Protein AF-A0A969N814-F1 (afdb_monomer_lite)

pLDDT: mean 78.93, std 17.41, range [34.75, 98.0]

Sequence (146 aa):
MHWKASAKRDQLLTRELERQEAQRYAICFENIWIPLGIAAPEDTVAHRQRLEQAIEVCAGLAQHLIRLGHPVALVTLSGRTSYGSGLQHLDRIWHQLARLSFVGDPQAEPLQHPPTWSLAPTETCIVLGHPVPLSMPARVVARIPF

Secondary structure (DSSP, 8-state):
--HHHHHHHHHHHHHHHHHHS---EEEEE--BSS-TTS-S-S-HHHHHHHHHHHHHHHHHHHHHHHHTT--EEEEETTEEPPPB-HHHHHHHHHHHHHTPPPBT-TTSPPPSS-------TT-EEEEES-SS----SSEEEEEE--

Structure (mmCIF, N/CA/C/O backbone):
data_AF-A0A969N814-F1
#
_entry.id   AF-A0A969N814-F1
#
loop_
_atom_site.group_PDB
_atom_site.id
_atom_site.type_symbol
_atom_site.label_atom_id
_atom_site.label_alt_id
_atom_site.label_comp_id
_atom_site.label_asym_id
_atom_site.label_entity_id
_atom_site.label_seq_id
_atom_site.pdbx_PDB_ins_code
_atom_site.Cartn_x
_atom_site.Cartn_y
_atom_site.Cartn_z
_atom_site.occupancy
_atom_site.B_iso_or_equiv
_atom_site.auth_seq_id
_atom_site.auth_comp_id
_atom_site.auth_asym_id
_atom_site.auth_atom_id
_atom_site.pdbx_PDB_model_num
ATOM 1 N N . MET A 1 1 ? -20.485 31.774 36.652 1.00 45.59 1 MET A N 1
ATOM 2 C CA . MET A 1 1 ? -19.183 31.476 36.004 1.00 45.59 1 MET A CA 1
ATOM 3 C C . MET A 1 1 ? -19.068 29.966 35.737 1.00 45.59 1 MET A C 1
ATOM 5 O O . MET A 1 1 ? -18.314 29.290 36.418 1.00 45.59 1 MET A O 1
ATOM 9 N N . HIS A 1 2 ? -19.831 29.417 34.780 1.00 49.88 2 HIS A N 1
ATOM 10 C CA . HIS A 1 2 ? -19.879 27.962 34.505 1.00 49.88 2 HIS A CA 1
ATOM 11 C C . HIS A 1 2 ? -19.259 27.543 33.156 1.00 49.88 2 HIS A C 1
ATOM 13 O O . HIS A 1 2 ? -19.265 26.367 32.814 1.00 49.88 2 HIS A O 1
ATOM 19 N N . TRP A 1 3 ? -18.658 28.472 32.408 1.00 34.75 3 TRP A N 1
ATOM 20 C CA . TRP A 1 3 ? -18.084 28.193 31.085 1.00 34.75 3 TRP A CA 1
ATOM 21 C C . TRP A 1 3 ? -16.735 27.445 31.134 1.00 34.75 3 TRP A C 1
ATOM 23 O O . TRP A 1 3 ? -16.410 26.686 30.225 1.00 34.75 3 TRP A O 1
ATOM 33 N N . LYS A 1 4 ? -15.965 27.580 32.224 1.00 45.84 4 LYS A N 1
ATOM 34 C CA . LYS A 1 4 ? -14.650 26.921 32.381 1.00 45.84 4 LYS A CA 1
ATOM 35 C C . LYS A 1 4 ? -14.731 25.406 32.613 1.00 45.84 4 LYS A C 1
ATOM 37 O O . LYS A 1 4 ? -13.755 24.706 32.356 1.00 45.84 4 LYS A O 1
ATOM 42 N N . ALA A 1 5 ? -15.867 24.902 33.099 1.00 51.75 5 ALA A N 1
ATOM 43 C CA . ALA A 1 5 ? -16.049 23.478 33.384 1.00 51.75 5 ALA A CA 1
ATOM 44 C C . ALA A 1 5 ? -16.511 22.684 32.148 1.00 51.75 5 ALA A C 1
ATOM 46 O O . ALA A 1 5 ? -16.032 21.569 31.945 1.00 51.75 5 ALA A O 1
ATOM 47 N N . SER A 1 6 ? -17.367 23.265 31.295 1.00 47.66 6 SER A N 1
ATOM 48 C CA . SER A 1 6 ? -17.808 22.620 30.046 1.00 47.66 6 SER A CA 1
ATOM 49 C C . SER A 1 6 ? -16.672 22.483 29.030 1.00 47.66 6 SER A C 1
ATOM 51 O O . SER A 1 6 ? -16.502 21.408 28.469 1.00 47.66 6 SER A O 1
ATOM 53 N N . ALA A 1 7 ? -15.810 23.497 28.885 1.00 51.91 7 ALA A N 1
ATOM 54 C CA . ALA A 1 7 ? -14.705 23.467 27.917 1.00 51.91 7 ALA A CA 1
ATOM 55 C C . ALA A 1 7 ? -13.675 22.347 28.182 1.00 51.91 7 ALA A C 1
ATOM 57 O O . ALA A 1 7 ? -13.140 21.749 27.251 1.00 51.91 7 ALA A O 1
ATOM 58 N N . LYS A 1 8 ? -13.411 22.023 29.458 1.00 49.78 8 LYS A N 1
ATOM 59 C CA . LYS A 1 8 ? -12.512 20.915 29.831 1.00 49.78 8 LYS A CA 1
ATOM 60 C C . LYS A 1 8 ? -13.132 19.542 29.565 1.00 49.78 8 LYS A C 1
ATOM 62 O O . LYS A 1 8 ? -12.404 18.591 29.297 1.00 49.78 8 LYS A O 1
ATOM 67 N N . ARG A 1 9 ? -14.460 19.436 29.669 1.00 47.72 9 ARG A N 1
ATOM 68 C CA . ARG A 1 9 ? -15.206 18.195 29.437 1.00 47.72 9 ARG A CA 1
ATOM 69 C C . ARG A 1 9 ? -15.357 17.919 27.940 1.00 47.72 9 ARG A C 1
ATOM 71 O O . ARG A 1 9 ? -15.148 16.782 27.535 1.00 47.72 9 ARG A O 1
ATOM 78 N N . ASP A 1 10 ? -15.585 18.963 27.141 1.00 44.06 10 ASP A N 1
ATOM 79 C CA . ASP A 1 10 ? -15.591 18.886 25.675 1.00 44.06 10 ASP A CA 1
ATOM 80 C C . ASP A 1 10 ? -14.238 18.442 25.121 1.00 44.06 10 ASP A C 1
ATOM 82 O O . ASP A 1 10 ? -14.191 17.496 24.349 1.00 44.06 10 ASP A O 1
ATOM 86 N N . GLN A 1 11 ? -13.119 19.021 25.575 1.00 52.25 11 GLN A N 1
ATOM 87 C CA . GLN A 1 11 ? -11.787 18.612 25.096 1.00 52.25 11 GLN A CA 1
ATOM 88 C C . GLN A 1 11 ? -11.452 17.138 25.378 1.00 52.25 11 GLN A C 1
ATOM 90 O O . GLN A 1 11 ? -10.735 16.506 24.600 1.00 52.25 11 GLN A O 1
ATOM 95 N N . LEU A 1 12 ? -11.943 16.587 26.492 1.00 49.19 12 LEU A N 1
ATOM 96 C CA . LEU A 1 12 ? -11.776 15.170 26.821 1.00 49.19 12 LEU A CA 1
ATOM 97 C C . LEU A 1 12 ? -12.655 14.280 25.933 1.00 49.19 12 LEU A C 1
ATOM 99 O O . LEU A 1 12 ? -12.181 13.252 25.460 1.00 49.19 12 LEU A O 1
ATOM 103 N N . LEU A 1 13 ? -13.894 14.699 25.662 1.00 48.62 13 LEU A N 1
ATOM 104 C CA . LEU A 1 13 ? -14.809 14.014 24.749 1.00 48.62 13 LEU A CA 1
ATOM 105 C C . LEU A 1 13 ? -14.313 14.038 23.299 1.00 48.62 13 LEU A C 1
ATOM 107 O O . LEU A 1 13 ? -14.381 13.006 22.643 1.00 48.62 13 LEU A O 1
ATOM 111 N N . THR A 1 14 ? -13.752 15.151 22.813 1.00 50.81 14 THR A N 1
ATOM 112 C CA . THR A 1 14 ? -13.178 15.239 21.459 1.00 50.81 14 THR A CA 1
ATOM 113 C C . THR A 1 14 ? -12.010 14.272 21.286 1.00 50.81 14 THR A C 1
ATOM 115 O O . THR A 1 14 ? -11.980 13.532 20.312 1.00 50.81 14 THR A O 1
ATOM 118 N N . ARG A 1 15 ? -11.094 14.195 22.264 1.00 47.66 15 ARG A N 1
ATOM 119 C CA . ARG A 1 15 ? -9.969 13.242 22.221 1.00 47.66 15 ARG A CA 1
ATOM 120 C C . ARG A 1 15 ? -10.418 11.783 22.293 1.00 47.66 15 ARG A C 1
ATOM 122 O O . ARG A 1 15 ? -9.787 10.926 21.687 1.00 47.66 15 ARG A O 1
ATOM 129 N N . GLU A 1 16 ? -11.479 11.493 23.043 1.00 42.28 16 GLU A N 1
ATOM 130 C CA . GLU A 1 16 ? -12.032 10.141 23.163 1.00 42.28 16 GLU A CA 1
ATOM 131 C C . GLU A 1 16 ? -12.795 9.721 21.894 1.00 42.28 16 GLU A C 1
ATOM 133 O O . GLU A 1 16 ? -12.671 8.574 21.473 1.00 42.28 16 GLU A O 1
ATOM 138 N N . LEU A 1 17 ? -13.508 10.647 21.238 1.00 42.38 17 LEU A N 1
ATOM 139 C CA . LEU A 1 17 ? -14.169 10.402 19.949 1.00 42.38 17 LEU A CA 1
ATOM 140 C C . LEU A 1 17 ? -13.162 10.266 18.795 1.00 42.38 17 LEU A C 1
ATOM 142 O O . LEU A 1 17 ? -13.283 9.346 17.992 1.00 42.38 17 LEU A O 1
ATOM 146 N N . GLU A 1 18 ? -12.134 11.120 18.738 1.00 43.78 18 GLU A N 1
ATOM 147 C CA . GLU A 1 18 ? -11.027 10.997 17.771 1.00 43.78 18 GLU A CA 1
ATOM 148 C C . GLU A 1 18 ? -10.255 9.682 17.958 1.00 43.78 18 GLU A C 1
ATOM 150 O O . GLU A 1 18 ? -9.744 9.114 16.998 1.00 43.78 18 GLU A O 1
ATOM 155 N N . ARG A 1 19 ? -10.204 9.155 19.190 1.00 45.56 19 ARG A N 1
ATOM 156 C CA . ARG A 1 19 ? -9.643 7.831 19.486 1.00 45.56 19 ARG A CA 1
ATOM 157 C C . ARG A 1 19 ? -10.557 6.680 19.039 1.00 45.56 19 ARG A C 1
ATOM 159 O O . ARG A 1 19 ? -10.055 5.577 18.832 1.00 45.56 19 ARG A O 1
ATOM 166 N N . GLN A 1 20 ? -11.865 6.907 18.893 1.00 44.44 20 GLN A N 1
ATOM 167 C CA . GLN A 1 20 ? -12.828 5.885 18.461 1.00 44.44 20 GLN A CA 1
ATOM 168 C C . GLN A 1 20 ? -12.898 5.715 16.936 1.00 44.44 20 GLN A C 1
ATOM 170 O O . GLN A 1 20 ? -13.185 4.611 16.474 1.00 44.44 20 GLN A O 1
ATOM 175 N N . GLU A 1 21 ? -12.540 6.729 16.146 1.00 53.75 21 GLU A N 1
ATOM 176 C CA . GLU A 1 21 ? -12.264 6.551 14.717 1.00 53.75 21 GLU A CA 1
ATOM 177 C C . GLU A 1 21 ? -10.765 6.334 14.501 1.00 53.75 21 GLU A C 1
ATOM 179 O O . GLU A 1 21 ? -10.001 7.269 14.269 1.00 53.75 21 GLU A O 1
ATOM 184 N N . ALA A 1 22 ? -10.318 5.077 14.576 1.00 64.25 22 ALA A N 1
ATOM 185 C CA . ALA A 1 22 ? -8.935 4.745 14.254 1.00 64.25 22 ALA A CA 1
ATOM 186 C C . ALA A 1 22 ? -8.586 5.273 12.849 1.00 64.25 22 ALA A C 1
ATOM 188 O O . ALA A 1 22 ? -9.130 4.807 11.843 1.00 64.25 22 ALA A O 1
ATOM 189 N N . GLN A 1 23 ? -7.670 6.246 12.796 1.00 83.31 23 GLN A N 1
ATOM 190 C CA . GLN A 1 23 ? -7.131 6.819 11.564 1.00 83.31 23 GLN A CA 1
ATOM 191 C C . GLN A 1 23 ? -6.775 5.683 10.591 1.00 83.31 23 GLN A C 1
ATOM 193 O O . GLN A 1 23 ? -5.959 4.818 10.915 1.00 83.31 23 GLN A O 1
ATOM 198 N N . ARG A 1 24 ? -7.406 5.676 9.410 1.00 92.19 24 ARG A N 1
ATOM 199 C CA . ARG A 1 24 ? -7.177 4.672 8.361 1.00 92.19 24 ARG A CA 1
ATOM 200 C C . ARG A 1 24 ? -6.201 5.184 7.306 1.00 92.19 24 ARG A C 1
ATOM 202 O O . ARG A 1 24 ? -6.241 6.363 6.952 1.00 92.19 24 ARG A O 1
ATOM 209 N N . TYR A 1 25 ? -5.373 4.291 6.769 1.00 94.44 25 TYR A N 1
ATOM 210 C CA . TYR A 1 25 ? -4.322 4.634 5.809 1.00 94.44 25 TYR A CA 1
ATOM 211 C C . TYR A 1 25 ? -4.451 3.843 4.510 1.00 94.44 25 TYR A C 1
ATOM 213 O O . TYR A 1 25 ? -4.563 2.618 4.524 1.00 94.44 25 TYR A O 1
ATOM 221 N N . ALA A 1 26 ? -4.422 4.543 3.380 1.00 95.38 26 ALA A N 1
ATOM 222 C CA . ALA A 1 26 ? -4.197 3.934 2.077 1.00 95.38 26 ALA A CA 1
ATOM 223 C C . ALA A 1 26 ? -2.692 3.953 1.773 1.00 95.38 26 ALA A C 1
ATOM 225 O O . ALA A 1 26 ? -2.091 5.022 1.649 1.00 95.38 26 ALA A O 1
ATOM 226 N N . ILE A 1 27 ? -2.078 2.779 1.658 1.00 95.94 27 ILE A N 1
ATOM 227 C CA . ILE A 1 27 ? -0.717 2.633 1.140 1.00 95.94 27 ILE A CA 1
ATOM 228 C C . ILE A 1 27 ? -0.835 2.564 -0.375 1.00 95.94 27 ILE A C 1
ATOM 230 O O . ILE A 1 27 ? -1.376 1.603 -0.914 1.00 95.94 27 ILE A O 1
ATOM 234 N N . CYS A 1 28 ? -0.371 3.606 -1.046 1.00 93.88 28 CYS A N 1
ATOM 235 C CA . CYS A 1 28 ? -0.478 3.778 -2.482 1.00 93.88 28 CYS A CA 1
ATOM 236 C C . CYS A 1 28 ? 0.845 3.362 -3.131 1.00 93.88 28 CYS A C 1
ATOM 238 O O . CYS A 1 28 ? 1.800 4.128 -3.057 1.00 93.88 28 CYS A O 1
ATOM 240 N N . PHE A 1 29 ? 0.911 2.181 -3.749 1.00 93.56 29 PHE A N 1
ATOM 241 C CA . PHE A 1 29 ? 2.100 1.675 -4.441 1.00 93.56 29 PHE A CA 1
ATOM 242 C C . PHE A 1 29 ? 2.005 1.817 -5.966 1.00 93.56 29 PHE A C 1
ATOM 244 O O . PHE A 1 29 ? 1.145 1.215 -6.612 1.00 93.56 29 PHE A O 1
ATOM 251 N N . GLU A 1 30 ? 2.867 2.654 -6.540 1.00 89.50 30 GLU A N 1
ATOM 252 C CA . GLU A 1 30 ? 2.927 2.913 -7.976 1.00 89.50 30 GLU A CA 1
ATOM 253 C C . GLU A 1 30 ? 3.658 1.772 -8.699 1.00 89.50 30 GLU A C 1
ATOM 255 O O . GLU A 1 30 ? 4.856 1.830 -8.959 1.00 89.50 30 GLU A O 1
ATOM 260 N N . ASN A 1 31 ? 2.929 0.709 -9.028 1.00 88.50 31 ASN A N 1
ATOM 261 C CA . ASN A 1 31 ? 3.469 -0.4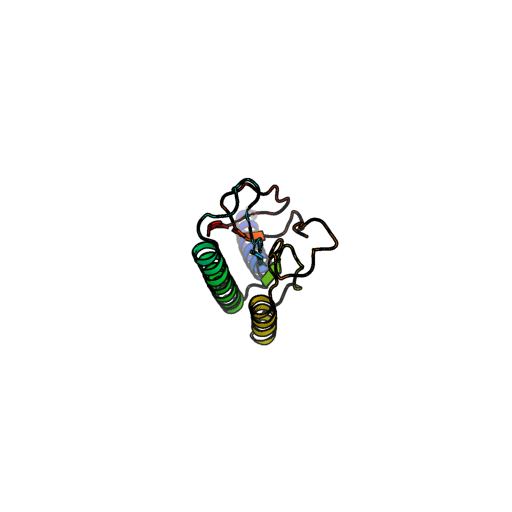95 -9.657 1.00 88.50 31 ASN A CA 1
ATOM 262 C C . ASN A 1 31 ? 3.696 -0.338 -11.173 1.00 88.50 31 ASN A C 1
ATOM 264 O O . ASN A 1 31 ? 3.192 -1.139 -11.953 1.00 88.50 31 ASN A O 1
ATOM 268 N N . ILE A 1 32 ? 4.433 0.688 -11.603 1.00 85.19 32 ILE A N 1
ATOM 269 C CA . ILE A 1 32 ? 4.788 0.929 -13.014 1.00 85.19 32 ILE A CA 1
ATOM 270 C C . ILE A 1 32 ? 6.180 0.362 -13.317 1.00 85.19 32 ILE A C 1
ATOM 272 O O . ILE A 1 32 ? 7.111 0.603 -12.560 1.00 85.19 32 ILE A O 1
ATOM 276 N N . TRP A 1 33 ? 6.317 -0.345 -14.443 1.00 80.25 33 TRP A N 1
ATOM 277 C CA . TRP A 1 33 ? 7.578 -0.926 -14.922 1.00 80.25 33 TRP A CA 1
ATOM 278 C C . TRP A 1 33 ? 8.520 0.085 -15.594 1.00 80.25 33 TRP A C 1
ATOM 280 O O . TRP A 1 33 ? 9.734 -0.070 -15.546 1.00 80.25 33 TRP A O 1
ATOM 290 N N . ILE A 1 34 ? 7.978 1.103 -16.269 1.00 74.75 34 ILE A N 1
ATOM 291 C CA . ILE A 1 34 ? 8.756 2.217 -16.831 1.00 74.75 34 ILE A CA 1
ATOM 292 C C . ILE A 1 34 ? 8.052 3.527 -16.466 1.00 74.75 34 ILE A C 1
ATOM 294 O O . ILE A 1 34 ? 6.958 3.782 -16.980 1.00 74.75 34 ILE A O 1
ATOM 298 N N . PRO A 1 35 ? 8.633 4.362 -15.589 1.00 64.56 35 PRO A N 1
ATOM 299 C CA . PRO A 1 35 ? 8.021 5.627 -15.204 1.00 64.56 35 PRO A CA 1
ATOM 300 C C . PRO A 1 35 ? 7.772 6.548 -16.405 1.00 64.56 35 PRO A C 1
ATOM 302 O O . PRO A 1 35 ? 8.594 6.670 -17.316 1.00 64.56 35 PRO A O 1
ATOM 305 N N . LEU A 1 36 ? 6.625 7.233 -16.389 1.00 60.00 36 LEU A N 1
ATOM 306 C CA . LEU A 1 36 ? 6.226 8.173 -17.437 1.00 60.00 36 LEU A CA 1
ATOM 307 C C . LEU A 1 36 ? 7.275 9.290 -17.586 1.00 60.00 36 LEU A C 1
ATOM 309 O O . LEU A 1 36 ? 7.580 9.995 -16.627 1.00 60.00 36 LEU A O 1
ATOM 313 N N . GLY A 1 37 ? 7.798 9.468 -18.802 1.00 54.31 37 GLY A N 1
ATOM 314 C CA . GLY A 1 37 ? 8.758 10.529 -19.133 1.00 54.31 37 GLY A CA 1
ATOM 315 C C . GLY A 1 37 ? 10.236 10.141 -19.027 1.00 54.31 37 GLY A C 1
ATOM 316 O O . GLY A 1 37 ? 11.089 10.986 -19.288 1.00 54.31 37 GLY A O 1
ATOM 317 N N . ILE A 1 38 ? 10.554 8.885 -18.698 1.00 57.03 38 ILE A N 1
ATOM 318 C CA . ILE A 1 38 ? 11.925 8.361 -18.714 1.00 57.03 38 ILE A CA 1
ATOM 319 C C . ILE A 1 38 ? 12.046 7.388 -19.894 1.00 57.03 38 ILE A C 1
ATOM 321 O O . ILE A 1 38 ? 11.291 6.421 -19.990 1.00 57.03 38 ILE A O 1
ATOM 325 N N . ALA A 1 39 ? 12.964 7.669 -20.829 1.00 55.34 39 ALA A N 1
ATOM 326 C CA . ALA A 1 39 ? 13.344 6.704 -21.863 1.00 55.34 39 ALA A CA 1
ATOM 327 C C . ALA A 1 39 ? 13.803 5.419 -21.164 1.00 55.34 39 ALA A C 1
ATOM 329 O O . ALA A 1 39 ? 14.512 5.527 -20.166 1.00 55.34 39 ALA A O 1
ATOM 330 N N . ALA A 1 40 ? 13.335 4.256 -21.642 1.00 59.00 40 ALA A N 1
ATOM 331 C CA . ALA A 1 40 ? 13.506 2.945 -21.006 1.00 59.00 40 ALA A CA 1
ATOM 332 C C . ALA A 1 40 ? 14.828 2.866 -20.222 1.00 59.00 40 ALA A C 1
ATOM 334 O O . ALA A 1 40 ? 15.875 3.120 -20.824 1.00 59.00 40 ALA A O 1
ATOM 335 N N . PRO A 1 41 ? 14.793 2.605 -18.899 1.00 59.25 41 PRO A N 1
ATOM 336 C CA . PRO A 1 41 ? 15.982 2.712 -18.070 1.00 59.25 41 PRO A CA 1
ATOM 337 C C . PRO A 1 41 ? 17.091 1.864 -18.688 1.00 59.25 41 PRO A C 1
ATOM 339 O O . PRO A 1 41 ? 16.887 0.672 -18.925 1.00 59.25 41 PRO A O 1
ATOM 342 N N . GLU A 1 42 ? 18.250 2.484 -18.943 1.00 59.66 42 GLU A N 1
ATOM 343 C CA . GLU A 1 42 ? 19.431 1.820 -19.522 1.00 59.66 42 GLU A CA 1
ATOM 344 C C . GLU A 1 42 ? 19.829 0.557 -18.732 1.00 59.66 42 GLU A C 1
ATOM 346 O O . GLU A 1 42 ? 20.490 -0.329 -19.266 1.00 59.66 42 GLU A O 1
ATOM 351 N N . ASP A 1 43 ? 19.343 0.434 -17.488 1.00 68.31 43 ASP A N 1
ATOM 352 C CA . ASP A 1 43 ? 19.417 -0.760 -16.658 1.00 68.31 43 ASP A CA 1
ATOM 353 C C . ASP A 1 43 ? 18.031 -1.184 -16.116 1.00 68.31 43 ASP A C 1
ATOM 355 O O . ASP A 1 43 ? 17.578 -0.787 -15.036 1.00 68.31 43 ASP A O 1
ATOM 359 N N . THR A 1 44 ? 17.343 -2.029 -16.887 1.00 71.88 44 THR A N 1
ATOM 360 C CA . THR A 1 44 ? 16.071 -2.664 -16.496 1.00 71.88 44 THR A CA 1
ATOM 361 C C . THR A 1 44 ? 16.214 -3.531 -15.233 1.00 71.88 44 THR A C 1
ATOM 363 O O . THR A 1 44 ? 15.261 -3.663 -14.464 1.00 71.88 44 THR A O 1
ATOM 366 N N . VAL A 1 45 ? 17.403 -4.091 -14.968 1.00 76.06 45 VAL A N 1
ATOM 367 C CA . VAL A 1 45 ? 17.658 -4.937 -13.791 1.00 76.06 45 VAL A CA 1
ATOM 368 C C . VAL A 1 45 ? 17.697 -4.086 -12.525 1.00 76.06 45 VAL A C 1
ATOM 370 O O . VAL A 1 45 ? 17.022 -4.415 -11.549 1.00 76.06 45 VAL A O 1
ATOM 373 N N . ALA A 1 46 ? 18.412 -2.960 -12.549 1.00 79.81 46 ALA A N 1
ATOM 374 C CA . ALA A 1 46 ? 18.425 -2.019 -11.431 1.00 79.81 46 ALA A CA 1
ATOM 375 C C . ALA A 1 46 ? 17.025 -1.463 -11.137 1.00 79.81 46 ALA A C 1
ATOM 377 O O . ALA A 1 46 ? 16.6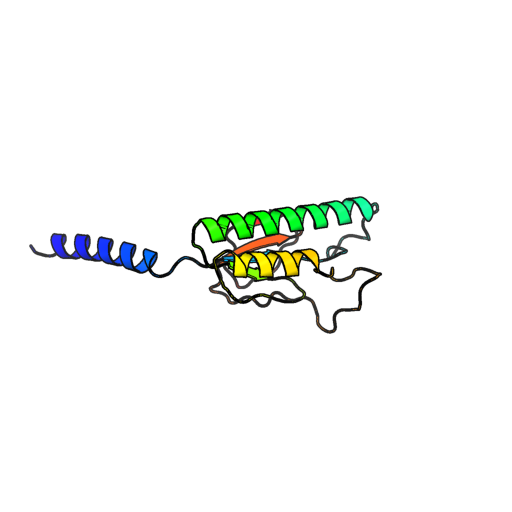55 -1.293 -9.976 1.00 79.81 46 ALA A O 1
ATOM 378 N N . HIS A 1 47 ? 16.220 -1.200 -12.170 1.00 79.50 47 HIS A N 1
ATOM 379 C CA . HIS A 1 47 ? 14.852 -0.731 -11.969 1.00 79.50 47 HIS A CA 1
ATOM 380 C C . HIS A 1 47 ? 13.966 -1.787 -11.295 1.00 79.50 47 HIS A C 1
ATOM 382 O O . HIS A 1 47 ? 13.288 -1.488 -10.311 1.00 79.50 47 HIS A O 1
ATOM 388 N N . ARG A 1 48 ? 14.046 -3.042 -11.751 1.00 81.81 48 ARG A N 1
ATOM 389 C CA . ARG A 1 48 ? 13.358 -4.165 -11.109 1.00 81.81 48 ARG A CA 1
ATOM 390 C C . ARG A 1 48 ? 13.735 -4.303 -9.631 1.00 81.81 48 ARG A C 1
ATOM 392 O O . ARG A 1 48 ? 12.852 -4.492 -8.803 1.00 81.81 48 ARG A O 1
ATOM 399 N N . GLN A 1 49 ? 15.013 -4.155 -9.285 1.00 85.12 49 GLN A N 1
ATOM 400 C CA . GLN A 1 49 ? 15.453 -4.201 -7.886 1.00 85.12 49 GLN A CA 1
ATOM 401 C C . GLN A 1 49 ? 14.825 -3.090 -7.035 1.00 85.12 49 GLN A C 1
ATOM 403 O O . GLN A 1 49 ? 14.446 -3.343 -5.894 1.00 85.12 49 GLN A O 1
ATOM 408 N N . ARG A 1 50 ? 14.667 -1.872 -7.573 1.00 87.31 50 ARG A N 1
ATOM 409 C CA . ARG A 1 50 ? 13.983 -0.780 -6.855 1.00 87.31 50 ARG A CA 1
ATOM 410 C C . ARG A 1 50 ? 12.502 -1.083 -6.638 1.00 87.31 50 ARG A C 1
ATOM 412 O O . ARG A 1 50 ? 11.989 -0.823 -5.554 1.00 87.31 50 ARG A O 1
ATOM 419 N N . LEU A 1 51 ? 11.835 -1.689 -7.621 1.00 87.44 51 LEU A N 1
ATOM 420 C CA . LEU A 1 51 ? 10.449 -2.146 -7.474 1.00 87.44 51 LEU A CA 1
ATOM 421 C C . LEU A 1 51 ? 10.315 -3.243 -6.407 1.00 87.44 51 LEU A C 1
ATOM 423 O O . LEU A 1 51 ? 9.400 -3.185 -5.586 1.00 87.44 51 LEU A O 1
ATOM 427 N N . GLU A 1 52 ? 11.234 -4.210 -6.376 1.00 89.19 52 GLU A N 1
ATOM 428 C CA . GLU A 1 52 ? 11.268 -5.261 -5.348 1.00 89.19 52 GLU A CA 1
ATOM 429 C C . GLU A 1 52 ? 11.505 -4.665 -3.948 1.00 89.19 52 GLU A C 1
ATOM 431 O O . GLU A 1 52 ? 10.765 -4.970 -3.012 1.00 89.19 52 GLU A O 1
ATOM 436 N N . GLN A 1 53 ? 12.436 -3.717 -3.810 1.00 91.69 53 GLN A N 1
ATOM 437 C CA . GLN A 1 53 ? 12.637 -2.978 -2.557 1.00 91.69 53 GLN A CA 1
ATOM 438 C C . GLN A 1 53 ? 11.386 -2.189 -2.149 1.00 91.69 53 GLN A C 1
ATOM 440 O O . GLN A 1 53 ? 11.004 -2.175 -0.980 1.00 91.69 53 GLN A O 1
ATOM 445 N N . ALA A 1 54 ? 10.696 -1.556 -3.097 1.00 92.00 54 ALA A N 1
ATOM 446 C CA . ALA A 1 54 ? 9.464 -0.830 -2.815 1.00 92.00 54 ALA A CA 1
ATOM 447 C C . ALA A 1 54 ? 8.331 -1.755 -2.337 1.00 92.00 54 ALA A C 1
ATOM 449 O O . ALA A 1 54 ? 7.554 -1.364 -1.459 1.00 92.00 54 ALA A O 1
ATOM 450 N N . ILE A 1 55 ? 8.263 -2.990 -2.850 1.00 94.44 55 ILE A N 1
ATOM 451 C CA . ILE A 1 55 ? 7.362 -4.033 -2.341 1.00 94.44 55 ILE A CA 1
ATOM 452 C C . ILE A 1 55 ? 7.682 -4.349 -0.877 1.00 94.44 55 ILE A C 1
ATOM 454 O O . ILE A 1 55 ? 6.767 -4.389 -0.049 1.00 94.44 55 ILE A O 1
ATOM 458 N N . GLU A 1 56 ? 8.959 -4.527 -0.532 1.00 95.38 56 GLU A N 1
ATOM 459 C CA . GLU A 1 56 ? 9.383 -4.781 0.850 1.00 95.38 56 GLU A CA 1
ATOM 460 C C . GLU A 1 56 ? 9.005 -3.622 1.781 1.00 95.38 56 GLU A C 1
ATOM 462 O O . GLU A 1 56 ? 8.448 -3.843 2.862 1.00 95.38 56 GLU A O 1
ATOM 467 N N . VAL A 1 57 ? 9.221 -2.377 1.346 1.00 96.25 57 VAL A N 1
ATOM 468 C CA . VAL A 1 57 ? 8.827 -1.188 2.115 1.00 96.25 57 VAL A CA 1
ATOM 469 C C . VAL A 1 57 ? 7.306 -1.127 2.284 1.00 96.25 57 VAL A C 1
ATOM 471 O O . VAL A 1 57 ? 6.832 -0.873 3.394 1.00 96.25 57 VAL A O 1
ATOM 474 N N . CYS A 1 58 ? 6.520 -1.417 1.239 1.00 96.38 58 CYS A N 1
ATOM 475 C CA . CYS A 1 58 ? 5.057 -1.507 1.338 1.00 96.38 58 CYS A CA 1
ATOM 476 C C . CYS A 1 58 ? 4.622 -2.555 2.369 1.00 96.38 58 CYS A C 1
ATOM 478 O O . CYS A 1 58 ? 3.764 -2.282 3.214 1.00 96.38 58 CYS A O 1
ATOM 480 N N . ALA A 1 59 ? 5.219 -3.747 2.313 1.00 97.00 59 ALA A N 1
ATOM 481 C CA . ALA A 1 59 ? 4.923 -4.852 3.216 1.00 97.00 59 ALA A CA 1
ATOM 482 C C . ALA A 1 59 ? 5.256 -4.500 4.675 1.00 97.00 59 ALA A C 1
ATOM 484 O O . ALA A 1 59 ? 4.445 -4.754 5.574 1.00 97.00 59 ALA A O 1
ATOM 485 N N . GLY A 1 60 ? 6.415 -3.877 4.906 1.00 97.31 60 GLY A N 1
ATOM 486 C CA . GLY A 1 60 ? 6.846 -3.409 6.221 1.00 97.31 60 GLY A CA 1
ATOM 487 C C . GLY A 1 60 ? 5.957 -2.293 6.770 1.00 97.31 60 GLY A C 1
ATOM 488 O O . GLY A 1 60 ? 5.581 -2.321 7.945 1.00 97.31 60 GLY A O 1
ATOM 489 N N . LEU A 1 61 ? 5.548 -1.348 5.919 1.00 96.69 61 LEU A N 1
ATOM 490 C CA . LEU A 1 61 ? 4.648 -0.259 6.290 1.00 96.69 61 LEU A CA 1
ATOM 491 C C . LEU A 1 61 ? 3.257 -0.780 6.670 1.00 96.69 61 LEU A C 1
ATOM 493 O O . LEU A 1 61 ? 2.721 -0.387 7.708 1.00 96.69 61 LEU A O 1
ATOM 497 N N . ALA A 1 62 ? 2.698 -1.700 5.880 1.00 97.62 62 ALA A N 1
ATOM 498 C CA . ALA A 1 62 ? 1.421 -2.340 6.183 1.00 97.62 62 ALA A CA 1
ATOM 499 C C . ALA A 1 62 ? 1.471 -3.061 7.534 1.00 97.62 62 ALA A C 1
ATOM 501 O O . ALA A 1 62 ? 0.601 -2.853 8.380 1.00 97.62 62 ALA A O 1
ATOM 502 N N . GLN A 1 63 ? 2.524 -3.848 7.775 1.00 98.00 63 GLN A N 1
ATOM 503 C CA . GLN A 1 63 ? 2.722 -4.522 9.054 1.00 98.00 63 GLN A CA 1
ATOM 504 C C . GLN A 1 63 ? 2.828 -3.518 10.208 1.00 98.00 63 GLN A C 1
ATOM 506 O O . GLN A 1 63 ? 2.201 -3.707 11.249 1.00 98.00 63 GLN A O 1
ATOM 511 N N . HIS A 1 64 ? 3.617 -2.454 10.047 1.00 96.75 64 HIS A N 1
ATOM 512 C CA . HIS A 1 64 ? 3.806 -1.446 11.084 1.00 96.75 64 HIS A CA 1
ATOM 513 C C . HIS A 1 64 ? 2.492 -0.746 11.452 1.00 96.75 64 HIS A C 1
ATOM 515 O O . HIS A 1 64 ? 2.133 -0.723 12.627 1.00 96.75 64 HIS A O 1
ATOM 521 N N . LEU A 1 65 ? 1.743 -0.253 10.466 1.00 95.19 65 LEU A N 1
ATOM 522 C CA . LEU A 1 65 ? 0.475 0.443 10.692 1.00 95.19 65 LEU A CA 1
ATOM 523 C C . LEU A 1 65 ? -0.590 -0.474 11.304 1.00 95.19 65 LEU A C 1
ATOM 525 O O . LEU A 1 65 ? -1.271 -0.074 12.246 1.00 95.19 65 LEU A O 1
ATOM 529 N N . ILE A 1 66 ? -0.687 -1.721 10.833 1.00 95.56 66 ILE A N 1
ATOM 530 C CA . ILE A 1 66 ? -1.616 -2.702 11.404 1.00 95.56 66 ILE A CA 1
ATOM 531 C C . ILE A 1 66 ? -1.246 -3.029 12.857 1.00 95.56 66 ILE A C 1
ATOM 533 O O . ILE A 1 66 ? -2.141 -3.125 13.696 1.00 95.56 66 ILE A O 1
ATOM 537 N N . ARG A 1 67 ? 0.048 -3.151 13.192 1.00 94.44 67 ARG A N 1
ATOM 538 C CA . ARG A 1 67 ? 0.498 -3.346 14.586 1.00 94.44 67 ARG A CA 1
ATOM 539 C C . ARG A 1 67 ? 0.144 -2.167 15.493 1.00 94.44 67 ARG A C 1
ATOM 541 O O . ARG A 1 67 ? -0.122 -2.386 16.668 1.00 94.44 67 ARG A O 1
ATOM 548 N N . LEU A 1 68 ? 0.123 -0.947 14.958 1.00 92.88 68 LEU A N 1
ATOM 549 C CA . LEU A 1 68 ? -0.332 0.248 15.677 1.00 92.88 68 LEU A CA 1
ATOM 550 C C . LEU A 1 68 ? -1.865 0.331 15.810 1.00 92.88 68 LEU A C 1
ATOM 552 O O . LEU A 1 68 ? -2.372 1.247 16.451 1.00 92.88 68 LEU A O 1
ATOM 556 N N . GLY A 1 69 ? -2.608 -0.619 15.235 1.00 92.38 69 GLY A N 1
ATOM 557 C CA . GLY A 1 69 ? -4.068 -0.669 15.297 1.00 92.38 69 GLY A CA 1
ATOM 558 C C . GLY A 1 69 ? -4.771 0.129 14.199 1.00 92.38 69 GLY A C 1
ATOM 559 O O . GLY A 1 69 ? -5.993 0.258 14.232 1.00 92.38 69 GLY A O 1
ATOM 560 N N . HIS A 1 70 ? -4.038 0.643 13.209 1.00 93.44 70 HIS A N 1
ATOM 561 C CA . HIS A 1 70 ? -4.636 1.390 12.110 1.00 93.44 70 HIS A CA 1
ATOM 562 C C . HIS A 1 70 ? -5.221 0.455 11.042 1.00 93.44 70 HIS A C 1
ATOM 564 O O . HIS A 1 70 ? -4.537 -0.474 10.599 1.00 93.44 70 HIS A O 1
ATOM 570 N N . PRO A 1 71 ? -6.452 0.704 10.559 1.00 95.25 71 PRO A N 1
ATOM 571 C CA . PRO A 1 71 ? -6.958 0.051 9.362 1.00 95.25 71 PRO A CA 1
ATOM 572 C C . PRO A 1 71 ? -6.155 0.481 8.130 1.00 95.25 71 PRO A C 1
ATOM 574 O O . PRO A 1 71 ? -5.975 1.674 7.875 1.00 95.25 71 PRO A O 1
ATOM 577 N N . VAL A 1 72 ? -5.713 -0.486 7.333 1.00 96.44 72 VAL A N 1
ATOM 578 C CA . VAL A 1 72 ? -4.878 -0.264 6.148 1.00 96.44 72 VAL A CA 1
ATOM 579 C C . VAL A 1 72 ? -5.567 -0.805 4.902 1.00 96.44 72 VAL A C 1
ATOM 581 O O . VAL A 1 72 ? -6.163 -1.881 4.932 1.00 96.44 72 VAL A O 1
ATOM 584 N N . ALA A 1 73 ? -5.464 -0.072 3.798 1.00 96.75 73 ALA A N 1
ATOM 585 C CA . ALA A 1 73 ? -5.735 -0.577 2.458 1.00 96.75 73 ALA A CA 1
ATOM 586 C C . ALA A 1 73 ? -4.461 -0.489 1.611 1.00 96.75 73 ALA A C 1
ATOM 588 O O . ALA A 1 73 ? -3.753 0.515 1.679 1.00 96.75 73 ALA A O 1
ATOM 589 N N . LEU A 1 74 ? -4.189 -1.512 0.802 1.00 96.56 74 LEU A N 1
ATOM 590 C CA . LEU A 1 74 ? -3.221 -1.420 -0.287 1.00 96.56 74 LEU A CA 1
ATOM 591 C C . LEU A 1 74 ? -3.955 -0.896 -1.520 1.00 96.56 74 LEU A C 1
ATOM 593 O O . LEU A 1 74 ? -4.993 -1.435 -1.903 1.00 96.56 74 LEU A O 1
ATOM 597 N N . VAL A 1 75 ? -3.421 0.149 -2.133 1.00 94.25 75 VAL A N 1
ATOM 598 C CA . VAL A 1 75 ? -3.896 0.709 -3.394 1.00 94.25 75 VAL A CA 1
ATOM 599 C C . VAL A 1 75 ? -2.734 0.636 -4.369 1.00 94.25 75 VAL A C 1
ATOM 601 O O . VAL A 1 75 ? -1.625 1.047 -4.052 1.00 94.25 75 VAL A O 1
ATOM 604 N N . THR A 1 76 ? -2.989 0.093 -5.544 1.00 91.69 76 THR A N 1
ATOM 605 C CA . THR A 1 76 ? -2.052 0.005 -6.663 1.00 91.69 76 THR A CA 1
ATOM 606 C C . THR A 1 76 ? -2.747 0.552 -7.901 1.00 91.69 76 THR A C 1
ATOM 608 O O . THR A 1 76 ? -3.960 0.783 -7.890 1.00 91.69 76 THR A O 1
ATOM 611 N N . LEU A 1 77 ? -2.016 0.717 -8.996 1.00 86.88 77 LEU A N 1
ATOM 612 C CA . LEU A 1 77 ? -2.619 1.103 -10.271 1.00 86.88 77 LEU A CA 1
ATOM 613 C C . LEU A 1 77 ? -3.448 -0.021 -10.900 1.00 86.88 77 LEU A C 1
ATOM 615 O O . LEU A 1 77 ? -4.263 0.236 -11.782 1.00 86.88 77 LEU A O 1
ATOM 619 N N . SER A 1 78 ? -3.251 -1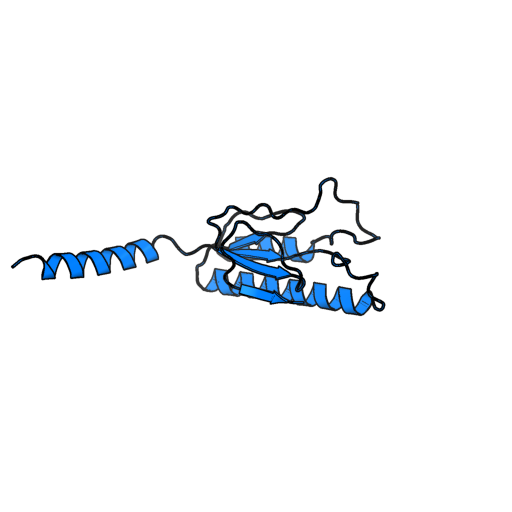.255 -10.435 1.00 83.88 78 SER A N 1
ATOM 620 C CA . SER A 1 78 ? -3.954 -2.449 -10.909 1.00 83.88 78 SER A CA 1
ATOM 621 C C . SER A 1 78 ? -5.157 -2.826 -10.038 1.00 83.88 78 SER A C 1
ATOM 623 O O . SER A 1 78 ? -5.925 -3.711 -10.405 1.00 83.88 78 SER A O 1
ATOM 625 N N . GLY A 1 79 ? -5.344 -2.182 -8.883 1.00 87.06 79 GLY A N 1
ATOM 626 C CA . GLY A 1 79 ? -6.453 -2.481 -7.979 1.00 87.06 79 GLY A CA 1
ATOM 627 C C . GLY A 1 79 ? -6.197 -2.082 -6.530 1.00 87.06 79 GLY A C 1
ATOM 628 O O . GLY A 1 79 ? -5.141 -1.552 -6.185 1.00 87.06 79 GLY A O 1
ATOM 629 N N . ARG A 1 80 ? -7.177 -2.349 -5.660 1.00 92.00 80 ARG A N 1
ATOM 630 C CA . ARG A 1 80 ? -7.100 -2.036 -4.226 1.00 92.00 80 ARG A CA 1
ATOM 631 C C . ARG A 1 80 ? -7.691 -3.127 -3.343 1.00 92.00 80 ARG A C 1
ATOM 633 O O . ARG A 1 80 ? -8.620 -3.822 -3.750 1.00 92.00 80 ARG A O 1
ATOM 640 N N . THR A 1 81 ? -7.222 -3.211 -2.102 1.00 94.44 81 THR A N 1
ATOM 641 C CA . THR A 1 81 ? -7.925 -3.931 -1.031 1.00 94.44 81 THR A CA 1
ATOM 642 C C . THR A 1 81 ? -8.993 -3.054 -0.384 1.00 94.44 81 THR A C 1
ATOM 644 O O . THR A 1 81 ? -8.985 -1.820 -0.483 1.00 94.44 81 THR A O 1
ATOM 647 N N . SER A 1 82 ? -9.887 -3.692 0.373 1.00 93.94 82 SER A N 1
ATOM 648 C CA . SER A 1 82 ? -10.639 -3.001 1.418 1.00 93.94 82 SER A CA 1
ATOM 649 C C . SER A 1 82 ? -9.702 -2.528 2.536 1.00 93.94 82 SER A C 1
ATOM 651 O O . SER A 1 82 ? -8.582 -3.027 2.686 1.00 93.94 82 SER A O 1
ATOM 653 N N . TYR A 1 83 ? -10.179 -1.589 3.350 1.00 94.94 83 TYR A N 1
ATOM 654 C CA . TYR A 1 83 ? -9.556 -1.312 4.639 1.00 94.94 83 TYR A CA 1
ATOM 655 C C . TYR A 1 83 ? -9.742 -2.505 5.572 1.00 94.94 83 TYR A C 1
ATOM 657 O O . TYR A 1 83 ? -10.817 -3.105 5.614 1.00 94.94 83 TYR A O 1
ATOM 665 N N . GLY A 1 84 ? -8.705 -2.832 6.329 1.00 94.56 84 GLY A N 1
ATOM 666 C CA . GLY A 1 84 ? -8.747 -3.902 7.314 1.00 94.56 84 GLY A CA 1
ATOM 667 C C . GLY A 1 84 ? -7.556 -3.844 8.259 1.00 94.56 84 GLY A C 1
ATOM 668 O O . GLY A 1 84 ? -6.645 -3.037 8.090 1.00 94.56 84 GLY A O 1
ATOM 669 N N . SER A 1 85 ? -7.572 -4.699 9.270 1.00 94.38 85 SER A N 1
ATOM 670 C CA . SER A 1 85 ? -6.521 -4.804 10.281 1.00 94.38 85 SER A CA 1
ATOM 671 C C . SER A 1 85 ? -6.338 -6.263 10.713 1.00 94.38 85 SER A C 1
ATOM 673 O O . SER A 1 85 ? -7.044 -7.162 10.249 1.00 94.38 85 SER A O 1
ATOM 675 N N . GLY A 1 86 ? -5.361 -6.511 11.585 1.00 95.25 86 GLY A N 1
ATOM 676 C CA . GLY A 1 86 ? -5.021 -7.845 12.073 1.00 95.25 86 GLY A CA 1
ATOM 677 C C . GLY A 1 86 ? -4.220 -8.696 11.081 1.00 95.25 86 GLY A C 1
ATOM 678 O O . GLY A 1 86 ? -3.967 -8.314 9.937 1.00 95.25 86 GLY A O 1
ATOM 679 N N . LEU A 1 87 ? -3.810 -9.878 11.548 1.00 95.81 87 LEU A N 1
ATOM 680 C CA . LEU A 1 87 ? -2.907 -10.775 10.818 1.00 95.81 87 LEU A CA 1
ATOM 681 C C . LEU A 1 87 ? -3.510 -11.298 9.512 1.00 95.81 87 LEU A C 1
ATOM 683 O O . LEU A 1 87 ? -2.812 -11.355 8.509 1.00 95.81 87 LEU A O 1
ATOM 687 N N . GLN A 1 88 ? -4.805 -11.626 9.495 1.00 96.94 88 GLN A N 1
ATOM 688 C CA . GLN A 1 88 ? -5.457 -12.141 8.288 1.00 96.94 88 GLN A CA 1
ATOM 689 C C . GLN A 1 88 ? -5.499 -11.096 7.166 1.00 96.94 88 GLN A C 1
ATOM 691 O O . GLN A 1 88 ? -5.371 -11.433 5.993 1.00 96.94 88 GLN A O 1
ATOM 696 N N . HIS A 1 89 ? -5.683 -9.818 7.509 1.00 97.56 89 HIS A N 1
ATOM 697 C CA . HIS A 1 89 ? -5.660 -8.749 6.514 1.00 97.56 89 HIS A CA 1
ATOM 698 C C . HIS A 1 89 ? -4.242 -8.455 6.031 1.00 97.56 89 HIS A C 1
ATOM 700 O O . HIS A 1 89 ? -4.029 -8.283 4.834 1.00 97.56 89 HIS A O 1
ATOM 706 N N . LEU A 1 90 ? -3.268 -8.460 6.945 1.00 97.75 90 LEU A N 1
ATOM 707 C CA . LEU A 1 90 ? -1.856 -8.333 6.593 1.00 97.75 90 LEU A CA 1
ATOM 708 C C . LEU A 1 90 ? -1.418 -9.440 5.624 1.00 97.75 90 LEU A C 1
ATOM 710 O O . LEU A 1 90 ? -0.785 -9.149 4.614 1.00 97.75 90 LEU A O 1
ATOM 714 N N . ASP A 1 91 ? -1.824 -10.681 5.887 1.00 97.56 91 ASP A N 1
ATOM 715 C CA . ASP A 1 91 ? -1.545 -11.824 5.022 1.00 97.56 91 ASP A C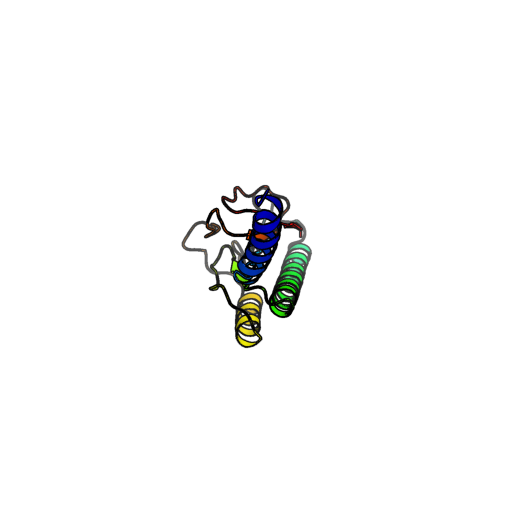A 1
ATOM 716 C C . ASP A 1 91 ? -2.135 -11.637 3.615 1.00 97.56 91 ASP A C 1
ATOM 718 O O . ASP A 1 91 ? -1.451 -11.867 2.621 1.00 97.56 91 ASP A O 1
ATOM 722 N N . ARG A 1 92 ? -3.366 -11.116 3.497 1.00 96.56 92 ARG A N 1
ATOM 723 C CA . ARG A 1 92 ? -3.963 -10.771 2.191 1.00 96.56 92 ARG A CA 1
ATOM 724 C C . ARG A 1 92 ? -3.169 -9.697 1.452 1.00 96.56 92 ARG A C 1
ATOM 726 O O . ARG A 1 92 ? -2.977 -9.820 0.245 1.00 96.56 92 ARG A O 1
ATOM 733 N N . ILE A 1 93 ? -2.721 -8.656 2.158 1.00 97.38 93 ILE A N 1
ATOM 734 C CA . ILE A 1 93 ? -1.887 -7.596 1.572 1.00 97.38 93 ILE A CA 1
ATOM 735 C C . ILE A 1 93 ? -0.575 -8.192 1.052 1.00 97.38 93 ILE A C 1
ATOM 737 O O . ILE A 1 93 ? -0.207 -7.935 -0.091 1.00 97.38 93 ILE A O 1
ATOM 741 N N . TRP A 1 94 ? 0.107 -9.022 1.843 1.00 97.19 94 TRP A N 1
ATOM 742 C CA . TRP A 1 94 ? 1.346 -9.677 1.417 1.00 97.19 94 TRP A CA 1
ATOM 743 C C . TRP A 1 94 ? 1.138 -10.614 0.230 1.00 97.19 94 TRP A C 1
ATOM 745 O O . TRP A 1 94 ? 1.915 -10.561 -0.719 1.00 97.19 94 TRP A O 1
ATOM 755 N N . HIS A 1 95 ? 0.063 -11.403 0.222 1.00 96.12 95 HIS A N 1
ATOM 756 C CA . HIS A 1 95 ? -0.283 -12.248 -0.921 1.00 96.12 95 HIS A CA 1
ATOM 757 C C . HIS A 1 95 ? -0.524 -11.440 -2.199 1.00 96.12 95 HIS A C 1
ATOM 759 O O . HIS A 1 95 ? -0.152 -11.888 -3.282 1.00 96.12 95 HIS A O 1
ATOM 765 N N . GLN A 1 96 ? -1.143 -10.261 -2.098 1.00 94.69 96 GLN A N 1
ATOM 766 C CA . GLN A 1 96 ? -1.307 -9.379 -3.251 1.00 94.69 96 GLN A CA 1
ATOM 767 C C . GLN A 1 96 ? 0.019 -8.775 -3.709 1.00 94.69 96 GLN A C 1
ATOM 769 O O . GLN A 1 96 ? 0.298 -8.799 -4.903 1.00 94.69 96 GLN A O 1
ATOM 774 N N . LEU A 1 97 ? 0.846 -8.284 -2.783 1.00 94.75 97 LEU A N 1
ATOM 775 C CA . LEU A 1 97 ? 2.167 -7.732 -3.092 1.00 94.75 97 LEU A CA 1
ATOM 776 C C . LEU A 1 97 ? 3.080 -8.766 -3.764 1.00 94.75 97 LEU A C 1
ATOM 778 O O . LEU A 1 97 ? 3.727 -8.454 -4.757 1.00 94.75 97 LEU A O 1
ATOM 782 N N . ALA A 1 98 ? 3.079 -10.008 -3.279 1.00 92.94 98 ALA A N 1
ATOM 783 C CA . ALA A 1 98 ? 3.876 -11.099 -3.841 1.00 92.94 98 ALA A CA 1
ATOM 784 C C . ALA A 1 98 ? 3.432 -11.523 -5.253 1.00 92.94 98 ALA A C 1
ATOM 786 O O . ALA A 1 98 ? 4.197 -12.151 -5.979 1.00 92.94 98 ALA A O 1
ATOM 787 N N . ARG A 1 99 ? 2.188 -11.213 -5.638 1.00 91.25 99 ARG A N 1
ATOM 788 C CA . ARG A 1 99 ? 1.593 -11.566 -6.939 1.00 91.25 99 ARG A CA 1
ATOM 789 C C . ARG A 1 99 ? 1.376 -10.350 -7.833 1.00 91.25 99 ARG A C 1
ATOM 791 O O . ARG A 1 99 ? 0.634 -10.438 -8.811 1.00 91.25 99 ARG A O 1
ATOM 798 N N . LEU A 1 100 ? 1.948 -9.211 -7.464 1.00 88.69 100 LEU A N 1
ATOM 799 C CA . LEU A 1 100 ? 1.674 -7.960 -8.135 1.00 88.69 100 LEU A CA 1
ATOM 800 C C . LEU A 1 100 ? 2.291 -7.956 -9.536 1.00 88.69 100 LEU A C 1
ATOM 802 O O . LEU A 1 100 ? 3.487 -8.176 -9.701 1.00 88.69 100 LEU A O 1
ATOM 806 N N . SER A 1 101 ? 1.467 -7.674 -10.541 1.00 84.44 101 SER A N 1
ATOM 807 C CA . SER A 1 101 ? 1.919 -7.384 -11.901 1.00 84.44 101 SER A CA 1
ATOM 808 C C . SER A 1 101 ? 2.336 -5.922 -12.017 1.00 84.44 101 SER A C 1
ATOM 810 O O . SER A 1 101 ? 1.673 -5.050 -11.447 1.00 84.44 101 SER A O 1
ATOM 812 N N . PHE A 1 102 ? 3.368 -5.628 -12.803 1.00 85.44 102 PHE A N 1
ATOM 813 C CA . PHE A 1 102 ? 3.773 -4.251 -13.076 1.00 85.44 102 PHE A CA 1
ATOM 814 C C . PHE A 1 102 ? 3.143 -3.730 -14.366 1.00 85.44 102 PHE A C 1
ATOM 816 O O . PHE A 1 102 ? 3.097 -4.401 -15.395 1.00 85.44 102 PHE A O 1
ATOM 823 N N . VAL A 1 103 ? 2.647 -2.501 -14.307 1.00 82.44 103 VAL A N 1
ATOM 824 C CA . VAL A 1 103 ? 2.039 -1.815 -15.440 1.00 82.44 103 VAL A CA 1
ATOM 825 C C . VAL A 1 103 ? 3.115 -1.463 -16.458 1.00 82.44 103 VAL A C 1
ATOM 827 O O . VAL A 1 103 ? 4.065 -0.752 -16.133 1.00 82.44 103 VAL A O 1
ATOM 830 N N . GLY A 1 104 ? 2.944 -1.929 -17.695 1.00 78.25 104 GLY A N 1
ATOM 831 C CA . GLY A 1 104 ? 3.919 -1.717 -18.766 1.00 78.25 104 GLY A CA 1
ATOM 832 C C . GLY A 1 104 ? 5.095 -2.695 -18.746 1.00 78.25 104 GLY A C 1
ATOM 833 O O . GLY A 1 104 ? 6.062 -2.473 -19.471 1.00 78.25 104 GLY A O 1
ATOM 834 N N . ASP A 1 105 ? 5.028 -3.757 -17.936 1.00 80.06 105 ASP A N 1
ATOM 835 C CA . ASP A 1 105 ? 5.968 -4.874 -18.035 1.00 80.06 105 ASP A CA 1
ATOM 836 C C . ASP A 1 105 ? 5.809 -5.551 -19.412 1.00 80.06 105 ASP A C 1
ATOM 838 O O . ASP A 1 105 ? 4.699 -5.973 -19.753 1.00 80.06 105 ASP A O 1
ATOM 842 N N . PRO A 1 106 ? 6.881 -5.662 -20.222 1.00 72.25 106 PRO A N 1
ATOM 843 C CA . PRO A 1 106 ? 6.822 -6.271 -21.550 1.00 72.25 106 PRO A CA 1
ATOM 844 C C . PRO A 1 106 ? 6.434 -7.757 -21.539 1.00 72.25 106 PRO A C 1
ATOM 846 O O . PRO A 1 106 ? 6.133 -8.301 -22.599 1.00 72.25 106 PRO A O 1
ATOM 849 N N . GLN A 1 107 ? 6.487 -8.430 -20.387 1.00 74.19 107 GLN A N 1
ATOM 850 C CA . GLN A 1 107 ? 6.088 -9.831 -20.227 1.00 74.19 107 GLN A CA 1
ATOM 851 C C . GLN A 1 107 ? 4.670 -9.994 -19.651 1.00 74.19 107 GLN A C 1
ATOM 853 O O . GLN A 1 107 ? 4.173 -11.119 -19.584 1.00 74.19 107 GLN A O 1
ATOM 858 N N . ALA A 1 108 ? 4.016 -8.907 -19.228 1.00 72.69 108 ALA A N 1
ATOM 859 C CA . ALA A 1 108 ? 2.686 -8.945 -18.627 1.00 72.69 108 ALA A CA 1
ATOM 860 C C . ALA A 1 108 ? 1.571 -8.686 -19.652 1.00 72.69 108 ALA A C 1
ATOM 862 O O . ALA A 1 108 ? 1.775 -8.048 -20.687 1.00 72.69 108 ALA A O 1
ATOM 863 N N . GLU A 1 109 ? 0.358 -9.152 -19.342 1.00 67.56 109 GLU A N 1
ATOM 864 C CA . GLU A 1 109 ? -0.823 -8.789 -20.126 1.00 67.56 109 GLU A CA 1
ATOM 865 C C . GLU A 1 109 ? -1.070 -7.268 -20.062 1.00 67.56 109 GLU A C 1
ATOM 867 O O . GLU A 1 109 ? -0.961 -6.666 -18.986 1.00 67.56 109 GLU A O 1
ATOM 872 N N . PRO A 1 110 ? -1.431 -6.625 -21.189 1.00 63.66 110 PRO A N 1
ATOM 873 C CA . PRO A 1 110 ? -1.730 -5.201 -21.204 1.00 63.66 110 PRO A CA 1
ATOM 874 C C . PRO A 1 110 ? -2.913 -4.884 -20.288 1.00 63.66 110 PRO A C 1
ATOM 876 O O . PRO A 1 110 ? -3.945 -5.559 -20.326 1.00 63.66 110 PRO A O 1
ATOM 879 N N . LEU A 1 111 ? -2.804 -3.806 -19.507 1.00 62.53 111 LEU A N 1
ATOM 880 C CA . LEU A 1 111 ? -3.948 -3.304 -18.752 1.00 62.53 111 LEU A CA 1
ATOM 881 C C . LEU A 1 111 ? -5.090 -2.923 -19.705 1.00 62.53 111 LEU A C 1
ATOM 883 O O . LEU A 1 111 ? -4.889 -2.200 -20.678 1.00 62.53 111 LEU A O 1
ATOM 887 N N . GLN A 1 112 ? -6.310 -3.343 -19.369 1.00 60.09 112 GLN A N 1
ATOM 888 C CA . GLN A 1 112 ? -7.518 -2.995 -20.128 1.00 60.09 112 GLN A CA 1
ATOM 889 C C . GLN A 1 112 ? -7.967 -1.537 -19.910 1.00 60.09 112 GLN A C 1
ATOM 891 O O . GLN A 1 112 ? -8.752 -1.003 -20.693 1.00 60.09 112 GLN A O 1
ATOM 896 N N . HIS A 1 113 ? -7.464 -0.876 -18.862 1.00 60.66 113 HIS A N 1
ATOM 897 C CA . HIS A 1 113 ? -7.818 0.493 -18.490 1.00 60.66 113 HIS A CA 1
ATOM 898 C C . HIS A 1 113 ? -6.568 1.314 -18.165 1.00 60.66 113 HIS A C 1
ATOM 900 O O . HIS A 1 113 ? -5.577 0.749 -17.693 1.00 60.66 113 HIS A O 1
ATOM 906 N N . PRO A 1 114 ? -6.600 2.643 -18.384 1.00 63.47 114 PRO A N 1
ATOM 907 C CA . PRO A 1 114 ? -5.503 3.501 -17.974 1.00 63.47 114 PRO A CA 1
ATOM 908 C C . PRO A 1 114 ? -5.280 3.366 -16.459 1.00 63.47 114 PRO A C 1
ATOM 910 O O . PRO A 1 114 ? -6.251 3.376 -15.697 1.00 63.47 114 PRO A O 1
ATOM 913 N N . PRO A 1 115 ? -4.022 3.234 -16.012 1.00 69.81 115 PRO A N 1
ATOM 914 C CA . PRO A 1 115 ? -3.706 3.087 -14.602 1.00 69.81 115 PRO A CA 1
ATOM 915 C C . PRO A 1 115 ? -4.104 4.360 -13.849 1.00 69.81 115 PRO A C 1
ATOM 917 O O . PRO A 1 115 ? -3.500 5.417 -14.028 1.00 69.81 115 PRO A O 1
ATOM 920 N N . THR A 1 116 ? -5.126 4.273 -12.999 1.00 73.25 116 THR A N 1
ATOM 921 C CA . THR A 1 116 ? -5.569 5.401 -12.171 1.00 73.25 116 THR A CA 1
ATOM 922 C C . THR A 1 116 ? -5.747 4.982 -10.727 1.00 73.25 116 THR A C 1
ATOM 924 O O . THR A 1 116 ? -6.283 3.916 -10.428 1.00 73.25 116 THR A O 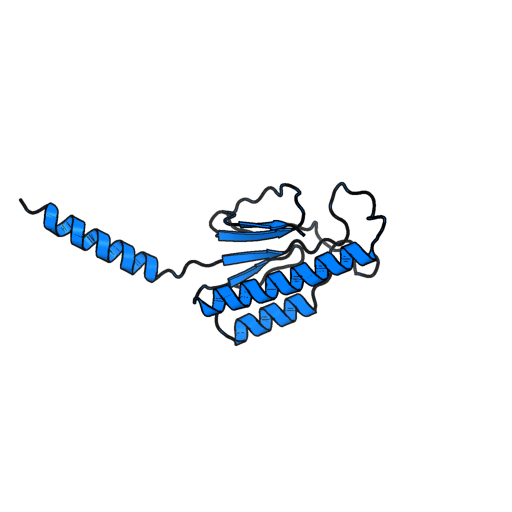1
ATOM 927 N N . TRP A 1 117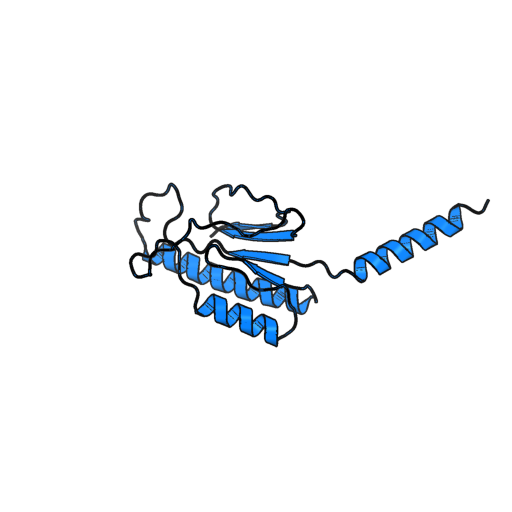 ? -5.361 5.872 -9.822 1.00 78.75 117 TRP A N 1
ATOM 928 C CA . TRP A 1 117 ? -5.617 5.719 -8.401 1.00 78.75 117 TRP A CA 1
ATOM 929 C C . TRP A 1 117 ? -7.111 5.833 -8.107 1.00 78.75 117 TRP A C 1
ATOM 931 O O . TRP A 1 117 ? -7.705 6.896 -8.269 1.00 78.75 117 TRP A O 1
ATOM 941 N N . SER A 1 118 ? -7.716 4.758 -7.607 1.00 80.75 118 SER A N 1
ATOM 942 C CA . SER A 1 118 ? -9.089 4.793 -7.099 1.00 80.75 118 SER A CA 1
ATOM 943 C C . SER A 1 118 ? -9.101 5.297 -5.651 1.00 80.75 118 SER A C 1
ATOM 945 O O . SER A 1 118 ? -9.302 4.503 -4.725 1.00 80.75 118 SER A O 1
ATOM 947 N N . LEU A 1 119 ? -8.862 6.601 -5.461 1.00 82.19 119 LEU A N 1
ATOM 948 C CA . LEU A 1 119 ? -8.786 7.253 -4.148 1.00 82.19 119 LEU A CA 1
ATOM 949 C C . LEU A 1 119 ? -9.900 8.282 -3.933 1.00 82.19 119 LEU A C 1
ATOM 951 O O . LEU A 1 119 ? -10.204 9.081 -4.819 1.00 82.19 119 LEU A O 1
ATOM 955 N N . ALA A 1 120 ? -10.466 8.306 -2.727 1.00 83.69 120 ALA A N 1
ATOM 956 C CA . ALA A 1 120 ? -11.401 9.346 -2.311 1.00 83.69 120 ALA A CA 1
ATOM 957 C C . ALA A 1 120 ? -10.650 10.557 -1.714 1.00 83.69 120 ALA A C 1
ATOM 959 O O . ALA A 1 120 ? -9.610 10.375 -1.077 1.00 83.69 120 ALA A O 1
ATOM 960 N N . PRO A 1 121 ? -11.184 11.791 -1.824 1.00 82.50 121 PRO A N 1
ATOM 961 C CA . PRO A 1 121 ? -10.491 12.988 -1.334 1.00 82.50 121 PRO A CA 1
ATOM 962 C C . PRO A 1 121 ? -10.181 12.989 0.170 1.00 82.50 121 PRO A C 1
ATOM 964 O O . PRO A 1 121 ? -9.253 13.641 0.638 1.00 82.50 121 PRO A O 1
ATOM 967 N N . THR A 1 122 ? -10.963 12.240 0.944 1.00 83.38 122 THR A N 1
ATOM 968 C CA . THR A 1 122 ? -10.841 12.140 2.401 1.00 83.38 122 THR A CA 1
ATOM 969 C C . THR A 1 122 ? -9.866 11.054 2.858 1.00 83.38 122 THR A C 1
ATOM 971 O O . THR A 1 122 ? -9.595 10.940 4.055 1.00 83.38 122 THR A O 1
ATOM 974 N N . GLU A 1 123 ? -9.328 10.238 1.946 1.00 87.12 123 GLU A N 1
ATOM 975 C CA . GLU A 1 123 ? -8.380 9.185 2.307 1.00 87.12 123 GLU A CA 1
ATOM 976 C C . GLU A 1 123 ? -7.025 9.785 2.707 1.00 87.12 123 GLU A C 1
ATOM 978 O O . GLU A 1 123 ? -6.490 10.688 2.064 1.00 87.12 123 GLU A O 1
ATOM 983 N N . THR A 1 124 ? -6.459 9.271 3.802 1.00 91.25 124 THR A N 1
ATOM 984 C CA . THR A 1 124 ? -5.089 9.591 4.212 1.00 91.25 124 THR A CA 1
ATOM 985 C C . THR A 1 124 ? -4.143 8.601 3.550 1.00 91.25 124 THR A C 1
ATOM 987 O O . THR A 1 124 ? -4.266 7.394 3.762 1.00 91.25 124 THR A O 1
ATOM 990 N N . CYS A 1 125 ? -3.217 9.111 2.744 1.00 91.38 125 CYS A N 1
ATOM 991 C CA . CYS A 1 125 ? -2.403 8.299 1.851 1.00 91.38 125 CYS A CA 1
ATOM 992 C C . CYS A 1 125 ? -0.916 8.389 2.188 1.00 91.38 125 CYS A C 1
ATOM 994 O O . CYS A 1 125 ? -0.380 9.478 2.406 1.00 91.38 125 CYS A O 1
ATOM 996 N N . ILE A 1 126 ? -0.247 7.240 2.166 1.00 92.88 126 ILE A N 1
ATOM 997 C CA . ILE A 1 126 ? 1.211 7.148 2.099 1.00 92.88 126 ILE A CA 1
ATOM 998 C C . ILE A 1 126 ? 1.544 6.631 0.710 1.00 92.88 126 ILE A C 1
ATOM 1000 O O . ILE A 1 126 ? 1.097 5.550 0.337 1.00 92.88 126 ILE A O 1
ATOM 1004 N N . VAL A 1 127 ? 2.283 7.417 -0.062 1.00 91.50 127 VAL A N 1
ATOM 1005 C CA . VAL A 1 127 ? 2.587 7.099 -1.457 1.00 91.50 127 VAL A CA 1
ATOM 1006 C C . VAL A 1 127 ? 3.991 6.531 -1.544 1.00 91.50 127 VAL A C 1
ATOM 1008 O O . VAL A 1 127 ? 4.936 7.177 -1.109 1.00 91.50 127 VAL A O 1
ATOM 1011 N N . LEU A 1 128 ? 4.119 5.350 -2.131 1.00 91.88 128 LEU A N 1
ATOM 1012 C CA . LEU A 1 128 ? 5.370 4.799 -2.616 1.00 91.88 128 LEU A CA 1
ATOM 1013 C C . LEU A 1 128 ? 5.308 4.873 -4.135 1.00 91.88 128 LEU A C 1
ATOM 1015 O O . LEU A 1 128 ? 4.480 4.206 -4.754 1.00 91.88 128 LEU A O 1
ATOM 1019 N N . GLY A 1 129 ? 6.150 5.700 -4.733 1.00 85.62 129 GLY A N 1
ATOM 1020 C CA . GLY A 1 129 ? 6.153 5.881 -6.177 1.00 85.62 129 GLY A CA 1
ATOM 1021 C C . GLY A 1 129 ? 7.288 6.768 -6.637 1.00 85.62 129 GLY A C 1
ATOM 1022 O O . GLY A 1 129 ? 8.008 7.356 -5.831 1.00 85.62 129 GLY A O 1
ATOM 1023 N N . HIS A 1 130 ? 7.414 6.891 -7.945 1.00 76.44 130 HIS A N 1
ATOM 1024 C CA . HIS A 1 130 ? 8.424 7.704 -8.590 1.00 76.44 130 HIS A CA 1
ATOM 1025 C C . HIS A 1 130 ? 8.271 9.178 -8.182 1.00 76.44 130 HIS A C 1
ATOM 1027 O O . HIS A 1 130 ? 7.176 9.632 -7.827 1.00 76.44 130 HIS A O 1
ATOM 1033 N N . PRO A 1 131 ? 9.343 9.985 -8.272 1.00 66.94 131 PRO A N 1
ATOM 1034 C CA . PRO A 1 131 ? 9.319 11.397 -7.878 1.00 66.94 131 PRO A CA 1
ATOM 1035 C C . PRO A 1 131 ? 8.396 12.283 -8.738 1.00 66.94 131 PRO A C 1
ATOM 1037 O O . PRO A 1 131 ? 8.313 13.492 -8.515 1.00 66.94 131 PRO A O 1
ATOM 1040 N N . VAL A 1 132 ? 7.674 11.708 -9.701 1.00 62.44 132 VAL A N 1
ATOM 1041 C CA . VAL A 1 132 ? 6.721 12.421 -10.546 1.00 62.44 132 VAL A CA 1
ATOM 1042 C C . VAL A 1 132 ? 5.522 12.892 -9.699 1.00 62.44 132 VAL A C 1
ATOM 1044 O O . VAL A 1 132 ? 4.963 12.138 -8.889 1.00 62.44 132 VAL A O 1
ATOM 1047 N N . PRO A 1 133 ? 5.101 14.163 -9.818 1.00 58.69 133 PRO A N 1
ATOM 1048 C CA . PRO A 1 133 ? 3.888 14.630 -9.170 1.00 58.69 133 PRO A CA 1
ATOM 1049 C C . PRO A 1 133 ? 2.674 13.927 -9.784 1.00 58.69 133 PRO A C 1
ATOM 1051 O O . PRO A 1 133 ? 2.329 14.148 -10.941 1.00 58.69 133 PRO A O 1
ATOM 1054 N N . LEU A 1 134 ? 2.012 13.093 -8.986 1.00 63.34 134 LEU A N 1
ATOM 1055 C CA . LEU A 1 134 ? 0.713 12.532 -9.325 1.00 63.34 134 LEU A CA 1
ATOM 1056 C C . LEU A 1 134 ? -0.348 13.466 -8.752 1.00 63.34 134 LEU A C 1
ATOM 1058 O O . LEU A 1 134 ? -0.339 13.756 -7.554 1.00 63.34 134 LEU A O 1
ATOM 1062 N N . SER A 1 135 ? -1.256 13.941 -9.603 1.00 67.31 135 SER A N 1
ATOM 1063 C CA . SER A 1 135 ? -2.458 14.625 -9.132 1.00 67.31 135 SER A CA 1
ATOM 1064 C C . SER A 1 135 ? -3.298 13.613 -8.358 1.00 67.31 135 SER A C 1
ATOM 1066 O O . SER A 1 135 ? -3.837 12.669 -8.937 1.00 67.31 135 SER A O 1
ATOM 1068 N N . MET A 1 136 ? -3.353 13.771 -7.039 1.00 70.56 136 MET A N 1
ATOM 1069 C CA . MET A 1 136 ? -4.137 12.917 -6.157 1.00 70.56 136 MET A CA 1
ATOM 1070 C C . MET A 1 136 ? -5.178 13.772 -5.440 1.00 70.56 136 MET A C 1
ATOM 1072 O O . MET A 1 136 ? -4.810 14.770 -4.821 1.00 70.56 136 MET A O 1
ATOM 1076 N N . PRO A 1 137 ? -6.464 13.383 -5.466 1.00 73.38 137 PRO A N 1
ATOM 1077 C CA . PRO A 1 137 ? -7.496 14.100 -4.723 1.00 73.38 137 PRO A CA 1
ATOM 1078 C C . PRO A 1 137 ? -7.353 13.922 -3.201 1.00 73.38 137 PRO A C 1
ATOM 1080 O O . PRO A 1 137 ? -7.982 14.653 -2.442 1.00 73.38 137 PRO A O 1
ATOM 1083 N N . ALA A 1 138 ? -6.562 12.938 -2.761 1.00 82.31 138 ALA A N 1
ATOM 1084 C CA . ALA A 1 138 ? -6.450 12.480 -1.383 1.00 82.31 138 ALA A CA 1
ATOM 1085 C C . ALA A 1 138 ? -5.382 13.223 -0.562 1.00 82.31 138 ALA A C 1
ATOM 1087 O O . ALA A 1 138 ? -4.434 13.803 -1.096 1.00 82.31 138 ALA A O 1
ATOM 1088 N N . ARG A 1 139 ? -5.490 13.146 0.771 1.00 87.75 139 ARG A N 1
ATOM 1089 C CA . ARG A 1 139 ? -4.527 13.760 1.693 1.00 87.75 139 ARG A CA 1
ATOM 1090 C C . ARG A 1 139 ? -3.261 12.911 1.793 1.00 87.75 139 ARG A C 1
ATOM 1092 O O . ARG A 1 139 ? -3.214 11.940 2.549 1.00 87.75 139 ARG A O 1
ATOM 1099 N N . VAL A 1 140 ? -2.216 13.305 1.074 1.00 87.88 140 VAL A N 1
ATOM 1100 C CA . VAL A 1 140 ? -0.899 12.658 1.141 1.00 87.88 140 VAL A CA 1
ATOM 1101 C C . VAL A 1 140 ? -0.155 13.107 2.400 1.00 87.88 140 VAL A C 1
ATOM 1103 O O . VAL A 1 140 ? 0.142 14.288 2.558 1.00 87.88 140 VAL A O 1
ATOM 1106 N N . VAL A 1 141 ? 0.150 12.168 3.297 1.00 89.44 141 VAL A N 1
ATOM 1107 C CA . VAL A 1 141 ? 0.900 12.437 4.542 1.00 89.44 141 VAL A CA 1
ATOM 1108 C C . VAL A 1 141 ? 2.377 12.072 4.442 1.00 89.44 141 VAL A C 1
ATOM 1110 O O . VAL A 1 141 ? 3.180 12.574 5.221 1.00 89.44 141 VAL A O 1
ATOM 1113 N N . ALA A 1 142 ? 2.744 11.223 3.482 1.00 88.69 142 ALA A N 1
ATOM 1114 C CA . ALA A 1 142 ? 4.129 10.897 3.171 1.00 88.69 142 ALA A CA 1
ATOM 1115 C C . ALA A 1 142 ? 4.266 10.455 1.708 1.00 88.69 142 ALA A C 1
ATOM 1117 O O . ALA A 1 142 ? 3.351 9.842 1.151 1.00 88.69 142 ALA A O 1
ATOM 1118 N N . ARG A 1 143 ? 5.426 10.745 1.108 1.00 89.00 143 ARG A N 1
ATOM 1119 C CA . ARG A 1 143 ? 5.859 10.199 -0.184 1.00 89.00 143 ARG A CA 1
ATOM 1120 C C . ARG A 1 143 ? 7.232 9.556 -0.002 1.00 89.00 143 ARG A C 1
ATOM 1122 O O . ARG A 1 143 ? 8.141 10.211 0.500 1.00 89.00 143 ARG A O 1
ATOM 1129 N N . ILE A 1 144 ? 7.358 8.294 -0.385 1.00 88.19 144 ILE A N 1
ATOM 1130 C CA . ILE A 1 144 ? 8.584 7.503 -0.324 1.00 88.19 144 ILE A CA 1
ATOM 1131 C C . ILE A 1 144 ? 8.999 7.228 -1.775 1.00 88.19 144 ILE A C 1
ATOM 1133 O O . ILE A 1 144 ? 8.321 6.450 -2.451 1.00 88.19 144 ILE A O 1
ATOM 1137 N N . PRO A 1 145 ? 10.047 7.899 -2.280 1.00 85.12 145 PRO A N 1
ATOM 1138 C CA . PRO A 1 145 ? 10.537 7.654 -3.625 1.00 85.12 145 PRO A CA 1
ATOM 1139 C C . PRO A 1 145 ? 11.295 6.327 -3.703 1.00 85.12 145 PRO A C 1
ATOM 1141 O O . PRO A 1 145 ? 11.935 5.922 -2.731 1.00 85.12 145 PRO A O 1
ATOM 1144 N N . PHE A 1 146 ? 11.255 5.700 -4.874 1.00 79.06 146 PHE A N 1
ATOM 1145 C CA . PHE A 1 146 ? 12.109 4.580 -5.264 1.00 79.06 146 PHE A CA 1
ATOM 1146 C C . PHE A 1 146 ? 12.435 4.663 -6.760 1.00 79.06 146 PHE A C 1
ATOM 1148 O O . PHE A 1 146 ? 11.758 5.438 -7.477 1.00 79.06 146 PHE A O 1
#

Foldseek 3Di:
DCPVPVVVVVVVVVVVVVVVPAAAEEEEEEQAQADPPDDRPPDSPVSVVVSVVLLVVSLVVLVVCLVVVHFYKYWYLQGIDDTDHDDVVSVVSNVCSVVDDGAPDPPDDHDPDGRDTPDDLDHEYDYEEAPDDDDDSHHDPYYHYD

Radius of gyration: 19.04 Å; chains: 1; bounding box: 39×44×58 Å